Protein AF-A0A7S2MHZ3-F1 (afdb_monomer_lite)

Secondary structure (DSSP, 8-state):
-HHHHTT-S----TTT--HHHHS-SSSS--EEEEEESSS-HHHHTTTEEEEEEEEESSSSPPHHHHHHTT--HHHHHHHHHHHTTSHHHHHHHHTT-EE-

Radius of gyration: 15.24 Å; chains: 1; bounding box: 42×25×40 Å

InterPro domains:
  IPR036291 NAD(P)-binding domain superfamily [SSF51735] (1-63)
  IPR044626 NADPH-dependent oxidoreductase AOR-like [PTHR44573] (1-69)

Organism: NCBI:txid327968

Sequence (100 aa):
ELCKSLGADAVVDYRSAKFEEVYGAEDAEKFDVVFDTTDESEKAAKIVKPGGKIITIAGTPTLNAIRETGASGMILGLVLKKTHKTKQYKAAAAAKADWE

Structure (mmCIF, N/CA/C/O backbone):
data_AF-A0A7S2MHZ3-F1
#
_entry.id   AF-A0A7S2MHZ3-F1
#
loop_
_atom_site.group_PDB
_atom_site.id
_atom_site.type_symbol
_atom_site.label_atom_id
_atom_site.label_alt_id
_atom_site.label_comp_id
_atom_site.label_asym_id
_atom_site.label_entity_id
_atom_site.label_seq_id
_atom_site.pdbx_PDB_ins_code
_atom_site.Cartn_x
_atom_site.Cartn_y
_atom_site.Cartn_z
_atom_site.occupancy
_atom_site.B_iso_or_equiv
_atom_site.auth_seq_id
_atom_site.auth_comp_id
_atom_site.auth_asym_id
_atom_site.auth_atom_id
_atom_site.pdbx_PDB_model_num
ATOM 1 N N . GLU A 1 1 ? -21.863 -6.045 0.253 1.00 83.25 1 GLU A N 1
ATOM 2 C CA . GLU A 1 1 ? -22.325 -7.367 -0.232 1.00 83.25 1 GLU A CA 1
ATOM 3 C C . GLU A 1 1 ? -21.392 -8.056 -1.234 1.00 83.25 1 GLU A C 1
ATOM 5 O O . GLU A 1 1 ? -20.899 -9.120 -0.888 1.00 83.25 1 GLU A O 1
ATOM 10 N N . LEU A 1 2 ? -21.063 -7.487 -2.409 1.00 95.88 2 LEU A N 1
ATOM 11 C CA . LEU A 1 2 ? -20.252 -8.194 -3.431 1.00 95.88 2 LEU A CA 1
ATOM 12 C C . LEU A 1 2 ? -18.924 -8.773 -2.899 1.00 95.88 2 LEU A C 1
ATOM 14 O O . LEU A 1 2 ? -18.718 -9.980 -2.978 1.00 95.88 2 LEU A O 1
ATOM 18 N N . CYS A 1 3 ? -18.046 -7.955 -2.307 1.00 96.19 3 CYS A N 1
ATOM 19 C CA . CYS A 1 3 ? -16.742 -8.434 -1.824 1.00 96.19 3 CYS A CA 1
ATOM 20 C C . CYS A 1 3 ? -16.873 -9.537 -0.761 1.00 96.19 3 CYS A C 1
ATOM 22 O O . CYS A 1 3 ? -16.118 -10.503 -0.778 1.00 96.19 3 CYS A O 1
ATOM 24 N N . LYS A 1 4 ? -17.874 -9.432 0.126 1.00 96.62 4 LYS A N 1
ATOM 25 C CA . LYS A 1 4 ? -18.181 -10.471 1.119 1.00 96.62 4 LYS A CA 1
ATOM 26 C C . LYS A 1 4 ? -18.632 -11.772 0.461 1.00 96.62 4 LYS A C 1
ATOM 28 O O . LYS A 1 4 ? -18.140 -12.828 0.835 1.00 96.62 4 LYS A O 1
ATOM 33 N N . SER A 1 5 ? -19.493 -11.701 -0.556 1.00 97.69 5 SER A N 1
ATOM 34 C CA . SER A 1 5 ? -19.935 -12.890 -1.302 1.00 97.69 5 SER A CA 1
ATOM 35 C C . SER A 1 5 ? -18.804 -13.596 -2.060 1.00 97.69 5 SER A C 1
ATOM 37 O O . SER A 1 5 ? -18.887 -14.794 -2.300 1.00 97.69 5 SER A O 1
ATOM 39 N N . LEU A 1 6 ? -17.734 -12.866 -2.394 1.00 97.56 6 LEU A N 1
ATOM 40 C CA . LEU A 1 6 ? -16.522 -13.400 -3.018 1.00 97.56 6 LEU A CA 1
ATOM 41 C C . LEU A 1 6 ? -15.492 -13.921 -1.999 1.00 97.56 6 LEU A C 1
ATOM 43 O O . LEU A 1 6 ? -14.431 -14.385 -2.405 1.00 97.56 6 LEU A O 1
ATOM 47 N N . GLY A 1 7 ? -15.795 -13.860 -0.697 1.00 97.62 7 GLY A N 1
ATOM 48 C CA . GLY A 1 7 ? -14.957 -14.425 0.362 1.00 97.62 7 GLY A CA 1
ATOM 49 C C . GLY A 1 7 ? -14.063 -13.433 1.109 1.00 97.62 7 GLY A C 1
ATOM 50 O O . GLY A 1 7 ? -13.154 -13.869 1.798 1.00 97.62 7 GLY A O 1
ATOM 51 N N . ALA A 1 8 ? -14.286 -12.118 1.010 1.00 97.12 8 ALA A N 1
ATOM 52 C CA . ALA A 1 8 ? -13.484 -11.156 1.771 1.00 97.12 8 ALA A CA 1
ATOM 53 C C . ALA A 1 8 ? -13.736 -11.247 3.295 1.00 97.12 8 ALA A C 1
ATOM 55 O O . ALA A 1 8 ? -14.857 -11.021 3.767 1.00 97.12 8 ALA A O 1
ATOM 56 N N . ASP A 1 9 ? -12.687 -11.459 4.092 1.00 95.94 9 ASP A N 1
ATOM 57 C CA . ASP A 1 9 ? -12.760 -11.495 5.565 1.00 95.94 9 ASP A CA 1
ATOM 58 C C . ASP A 1 9 ? -13.150 -10.146 6.179 1.00 95.94 9 ASP A C 1
ATOM 60 O O . ASP A 1 9 ? -13.904 -10.081 7.152 1.00 95.94 9 ASP A O 1
ATOM 64 N N . ALA A 1 10 ? -12.762 -9.045 5.537 1.00 94.62 10 ALA A N 1
ATOM 65 C CA . ALA A 1 10 ? -13.131 -7.685 5.913 1.00 94.62 10 ALA A CA 1
ATOM 66 C C . ALA A 1 10 ? -13.412 -6.828 4.672 1.00 94.62 10 ALA A C 1
ATOM 68 O O . ALA A 1 10 ? -12.877 -7.073 3.593 1.00 94.62 10 ALA A O 1
ATOM 69 N N . VAL A 1 11 ? -14.290 -5.833 4.815 1.00 96.19 11 VAL A N 1
ATOM 70 C CA . VAL A 1 11 ? -14.590 -4.853 3.762 1.00 96.19 11 VAL A CA 1
ATOM 71 C C . VAL A 1 11 ? -14.669 -3.478 4.407 1.00 96.19 11 VAL A C 1
ATOM 73 O O . VAL A 1 11 ? -15.458 -3.282 5.328 1.00 96.19 11 VAL A O 1
ATOM 76 N N . VAL A 1 12 ? -13.873 -2.536 3.905 1.00 95.19 12 VAL A N 1
ATOM 77 C CA . VAL A 1 12 ? -13.915 -1.127 4.309 1.00 95.19 12 VAL A CA 1
ATOM 78 C C . VAL A 1 12 ? -14.658 -0.341 3.233 1.00 95.19 12 VAL A C 1
ATOM 80 O O . VAL A 1 12 ? -14.237 -0.321 2.078 1.00 95.19 12 VAL A O 1
ATOM 83 N N . ASP A 1 13 ? -15.770 0.304 3.597 1.00 96.19 13 ASP A N 1
ATOM 84 C CA . ASP A 1 13 ? -16.445 1.246 2.701 1.00 96.19 13 ASP A CA 1
ATOM 85 C C . ASP A 1 13 ? -15.699 2.586 2.709 1.00 96.19 13 ASP A C 1
ATOM 87 O O . ASP A 1 13 ? -15.821 3.376 3.651 1.00 96.19 13 ASP A O 1
ATOM 91 N N . TYR A 1 14 ? -14.962 2.845 1.626 1.00 94.75 14 TYR A N 1
ATOM 92 C CA . TYR A 1 14 ? -14.139 4.042 1.438 1.00 94.75 14 TYR A CA 1
ATOM 93 C C . TYR A 1 14 ? -14.914 5.365 1.552 1.00 94.75 14 TYR A C 1
ATOM 95 O O . TYR A 1 14 ? -14.309 6.416 1.759 1.00 94.75 14 TYR A O 1
ATOM 103 N N . ARG A 1 15 ? -16.246 5.350 1.395 1.00 96.12 15 ARG A N 1
ATOM 104 C CA . ARG A 1 15 ? -17.088 6.550 1.542 1.00 96.12 15 ARG A CA 1
ATOM 105 C C . ARG A 1 15 ? -17.299 6.935 3.001 1.00 96.12 15 ARG A C 1
ATOM 107 O O . ARG A 1 15 ? -17.600 8.089 3.284 1.00 96.12 15 ARG A O 1
ATOM 114 N N . SER A 1 16 ? -17.168 5.965 3.901 1.00 96.75 16 SER A N 1
ATOM 115 C CA . SER A 1 16 ? -17.398 6.131 5.337 1.00 96.75 16 SER A CA 1
ATOM 116 C C . SER A 1 16 ? -16.109 6.196 6.152 1.00 96.75 16 SER A C 1
ATOM 118 O O . SER A 1 16 ? -16.065 6.902 7.155 1.00 96.75 16 SER A O 1
ATOM 120 N N . ALA A 1 17 ? -15.064 5.481 5.730 1.00 95.62 17 ALA A N 1
ATOM 121 C CA . ALA A 1 17 ? -13.827 5.344 6.485 1.00 95.62 17 ALA A CA 1
ATOM 122 C C . ALA A 1 17 ? -12.622 5.196 5.556 1.00 95.62 17 ALA A C 1
ATOM 124 O O . ALA A 1 17 ? -12.724 4.648 4.458 1.00 95.62 17 ALA A O 1
ATOM 125 N N . LYS A 1 18 ? -11.456 5.645 6.025 1.00 96.44 18 LYS A N 1
ATOM 126 C CA . LYS A 1 18 ? -10.190 5.457 5.316 1.00 96.44 18 LYS A CA 1
ATOM 127 C C . LYS A 1 18 ? -9.493 4.200 5.819 1.00 96.44 18 LYS A C 1
ATOM 129 O O . LYS A 1 18 ? -9.320 4.029 7.025 1.00 96.44 18 LYS A O 1
ATOM 134 N N . PHE A 1 19 ? -9.069 3.324 4.913 1.00 96.38 19 PHE A N 1
ATOM 135 C CA . PHE A 1 19 ? -8.459 2.047 5.296 1.00 96.38 19 PHE A CA 1
ATOM 136 C C . PHE A 1 19 ? -7.177 2.244 6.118 1.00 96.38 19 PHE A C 1
ATOM 138 O O . PHE A 1 19 ? -6.889 1.451 7.011 1.00 96.38 19 PHE A O 1
ATOM 145 N N . GLU A 1 20 ? -6.424 3.315 5.858 1.00 96.00 20 GLU A N 1
ATOM 146 C CA . GLU A 1 20 ? -5.196 3.629 6.578 1.00 96.00 20 GLU A CA 1
ATOM 147 C C . GLU A 1 20 ? -5.441 4.191 7.978 1.00 96.00 20 GLU A C 1
ATOM 149 O O . GLU A 1 20 ? -4.500 4.302 8.751 1.00 96.00 20 GLU A O 1
ATOM 154 N N . GLU A 1 21 ? -6.672 4.567 8.314 1.00 95.25 21 GLU A N 1
ATOM 155 C CA . GLU A 1 21 ? -7.059 4.901 9.687 1.00 95.25 21 GLU A CA 1
ATOM 156 C C . GLU A 1 21 ? -7.513 3.631 10.421 1.00 95.25 21 GLU A C 1
ATOM 158 O O . GLU A 1 21 ? -7.153 3.436 11.577 1.00 95.25 21 GLU A O 1
ATOM 163 N N . VAL A 1 22 ? -8.210 2.723 9.724 1.00 94.75 22 VAL A N 1
ATOM 164 C CA . VAL A 1 22 ? -8.680 1.434 10.270 1.00 94.75 22 VAL A CA 1
ATOM 165 C C . VAL A 1 22 ? -7.518 0.488 10.588 1.00 94.75 22 VAL A C 1
ATOM 167 O O . VAL A 1 22 ? -7.454 -0.064 11.680 1.00 94.75 22 VAL A O 1
ATOM 170 N N . TYR A 1 23 ? -6.586 0.316 9.648 1.00 96.75 23 TYR A N 1
ATOM 171 C CA . TYR A 1 23 ? -5.465 -0.624 9.771 1.00 96.75 23 TYR A CA 1
ATOM 172 C C . TYR A 1 23 ? -4.124 0.068 10.040 1.00 96.75 23 TYR A C 1
ATOM 174 O O . TYR A 1 23 ? -3.084 -0.581 10.125 1.00 96.75 23 TYR A O 1
ATOM 182 N N . GLY A 1 24 ? -4.099 1.400 10.136 1.00 91.88 24 GLY A N 1
ATOM 183 C CA . GLY A 1 24 ? -2.868 2.172 10.333 1.00 91.88 24 GLY A CA 1
ATOM 184 C C . GLY A 1 24 ? -2.416 2.315 11.782 1.00 91.88 24 GLY A C 1
ATOM 185 O O . GLY A 1 24 ? -1.257 2.669 11.988 1.00 91.88 24 GLY A O 1
ATOM 186 N N . ALA A 1 25 ? -3.270 2.009 12.762 1.00 89.19 25 ALA A N 1
ATOM 187 C CA . ALA A 1 25 ? -2.915 2.077 14.181 1.00 89.19 25 ALA A CA 1
ATOM 188 C C . ALA A 1 25 ? -1.767 1.112 14.547 1.00 89.19 25 ALA A C 1
ATOM 190 O O . ALA A 1 25 ? -1.445 0.197 13.784 1.00 89.19 25 ALA A O 1
ATOM 191 N N . GLU A 1 26 ? -1.109 1.357 15.682 1.00 83.50 26 GLU A N 1
ATOM 192 C CA . GLU A 1 26 ? 0.074 0.603 16.129 1.00 83.50 26 GLU A CA 1
ATOM 193 C C . GLU A 1 26 ? -0.259 -0.855 16.483 1.00 83.50 26 GLU A C 1
ATOM 195 O O . GLU A 1 26 ? 0.519 -1.758 16.191 1.00 83.50 26 GLU A O 1
ATOM 200 N N . ASP A 1 27 ? -1.441 -1.078 17.051 1.00 87.88 27 ASP A N 1
ATOM 201 C CA . ASP A 1 27 ? -1.985 -2.371 17.468 1.00 87.88 27 ASP A CA 1
ATOM 202 C C . ASP A 1 27 ? -2.908 -3.016 16.421 1.00 87.88 27 ASP A C 1
ATOM 204 O O . ASP A 1 27 ? -3.368 -4.144 16.610 1.00 87.88 27 ASP A O 1
ATOM 208 N N . ALA A 1 28 ? -3.173 -2.325 15.310 1.00 90.50 28 ALA A N 1
ATOM 209 C CA . ALA A 1 28 ? -3.998 -2.856 14.237 1.00 90.50 28 ALA A CA 1
ATOM 210 C C . ALA A 1 28 ? -3.265 -3.938 13.437 1.00 90.50 28 ALA A C 1
ATOM 212 O O . ALA A 1 28 ? -2.049 -3.894 13.232 1.00 90.50 28 ALA A O 1
ATOM 213 N N . GLU A 1 29 ? -4.043 -4.885 12.916 1.00 92.25 29 GLU A N 1
ATOM 214 C CA . GLU A 1 29 ? -3.548 -5.879 11.974 1.00 92.25 29 GLU A CA 1
ATOM 215 C C . GLU A 1 29 ? -2.920 -5.197 10.748 1.00 92.25 29 GLU A C 1
ATOM 217 O O . GLU A 1 29 ? -3.495 -4.290 10.142 1.00 92.25 29 GLU A O 1
ATOM 222 N N . LYS A 1 30 ? -1.711 -5.644 10.400 1.00 95.88 30 LYS A N 1
ATOM 223 C CA . LYS A 1 30 ? -0.954 -5.211 9.222 1.00 95.88 30 LYS A CA 1
ATOM 224 C C . LYS A 1 30 ? -0.886 -6.345 8.213 1.00 95.88 30 LYS A C 1
ATOM 226 O O . LYS A 1 30 ? -1.024 -7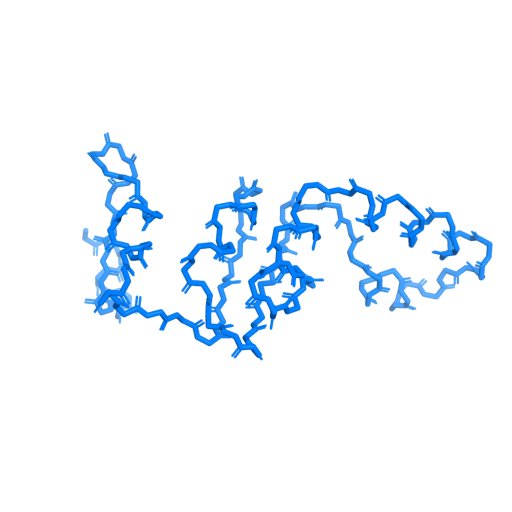.513 8.572 1.00 95.88 30 LYS A O 1
ATOM 231 N N . PHE A 1 31 ? -0.569 -6.015 6.970 1.00 97.62 31 PHE A N 1
ATOM 232 C CA . PHE A 1 31 ? -0.593 -6.963 5.862 1.00 97.62 31 PHE A CA 1
ATOM 233 C C . PHE A 1 31 ? 0.806 -7.234 5.315 1.00 97.62 31 PHE A C 1
ATOM 235 O O . PHE A 1 31 ? 1.626 -6.327 5.179 1.00 97.62 31 PHE A O 1
ATOM 242 N N . ASP A 1 32 ? 1.082 -8.491 4.981 1.00 97.94 32 ASP A N 1
ATOM 243 C CA . ASP A 1 32 ? 2.330 -8.890 4.320 1.00 97.94 32 ASP A CA 1
ATOM 244 C C . ASP A 1 32 ? 2.371 -8.408 2.860 1.00 97.94 32 ASP A C 1
ATOM 246 O O . ASP A 1 32 ? 3.438 -8.096 2.332 1.00 97.94 32 ASP A O 1
ATOM 250 N N . VAL A 1 33 ? 1.201 -8.303 2.220 1.00 97.81 33 VAL A N 1
ATOM 251 C CA . VAL A 1 33 ? 1.038 -7.814 0.847 1.00 97.81 33 VAL A CA 1
ATOM 252 C C . VAL A 1 33 ? -0.135 -6.839 0.777 1.00 97.81 33 VAL A C 1
ATOM 254 O O . VAL A 1 33 ? -1.216 -7.132 1.283 1.00 97.81 33 VAL A O 1
ATOM 257 N N . VAL A 1 34 ? 0.060 -5.701 0.110 1.00 97.44 34 VAL A N 1
ATOM 258 C CA . VAL A 1 34 ? -1.002 -4.741 -0.222 1.00 97.44 34 VAL A CA 1
ATOM 259 C C . VAL A 1 34 ? -1.058 -4.570 -1.737 1.00 97.44 34 VAL A C 1
ATOM 261 O O . VAL A 1 34 ? -0.068 -4.177 -2.348 1.00 97.44 34 VAL A O 1
ATOM 264 N N . PHE A 1 35 ? -2.209 -4.861 -2.344 1.00 96.81 35 PHE A N 1
ATOM 265 C CA . PHE A 1 35 ? -2.415 -4.716 -3.785 1.00 96.81 35 PHE A CA 1
ATOM 266 C C . PHE A 1 35 ? -3.151 -3.405 -4.092 1.00 96.81 35 PHE A C 1
ATOM 268 O O . PHE A 1 35 ? -4.319 -3.242 -3.741 1.00 96.81 35 PHE A O 1
ATOM 275 N N . ASP A 1 36 ? -2.459 -2.462 -4.725 1.00 95.44 36 ASP A N 1
ATOM 276 C CA . ASP A 1 36 ? -2.942 -1.118 -5.025 1.00 95.44 36 ASP A CA 1
ATOM 277 C C . ASP A 1 36 ? -3.445 -1.010 -6.471 1.00 95.44 36 ASP A C 1
ATOM 279 O O . ASP A 1 36 ? -2.704 -1.153 -7.447 1.00 95.44 36 ASP A O 1
ATOM 283 N N . THR A 1 37 ? -4.732 -0.706 -6.596 1.00 94.69 37 THR A N 1
ATOM 284 C CA . THR A 1 37 ? -5.414 -0.502 -7.880 1.00 94.69 37 THR A CA 1
ATOM 285 C C . THR A 1 37 ? -5.955 0.923 -8.033 1.00 94.69 37 THR A C 1
ATOM 287 O O . THR A 1 37 ? -6.619 1.218 -9.026 1.00 94.69 37 THR A O 1
ATOM 290 N N . THR A 1 38 ? -5.665 1.813 -7.074 1.00 94.88 38 THR A N 1
ATOM 291 C CA . THR A 1 38 ? -6.242 3.166 -6.965 1.00 94.88 38 THR A CA 1
ATOM 292 C C . THR A 1 38 ? -5.199 4.288 -6.836 1.00 94.88 38 THR A C 1
ATOM 294 O O . THR A 1 38 ? -5.586 5.444 -6.685 1.00 94.88 38 THR A O 1
ATOM 297 N N . ASP A 1 39 ? -3.901 3.975 -6.950 1.00 93.38 39 ASP A N 1
ATOM 298 C CA . ASP A 1 39 ? -2.752 4.888 -6.761 1.00 93.38 39 ASP A CA 1
ATOM 299 C C . ASP A 1 39 ? -2.664 5.432 -5.322 1.00 93.38 39 ASP A C 1
ATOM 301 O O . ASP A 1 39 ? -2.304 6.580 -5.059 1.00 93.38 39 ASP A O 1
ATOM 305 N N . GLU A 1 40 ? -2.989 4.577 -4.350 1.00 95.62 40 GLU A N 1
ATOM 306 C CA . GLU A 1 40 ? -2.956 4.900 -2.920 1.00 95.62 40 GLU A CA 1
ATOM 307 C C . GLU A 1 40 ? -1.782 4.244 -2.183 1.00 95.62 40 GLU A C 1
ATOM 309 O O . GLU A 1 40 ? -1.747 4.205 -0.951 1.00 95.62 40 GLU A O 1
ATOM 314 N N . SER A 1 41 ? -0.765 3.790 -2.919 1.00 95.81 41 SER A N 1
ATOM 315 C CA . SER A 1 41 ? 0.457 3.181 -2.376 1.00 95.81 41 SER A CA 1
ATOM 316 C C . SER A 1 41 ? 1.149 4.004 -1.271 1.00 95.81 41 SER A C 1
ATOM 318 O O . SER A 1 41 ? 1.735 3.434 -0.354 1.00 95.81 41 SER A O 1
ATOM 320 N N . GLU A 1 42 ? 1.070 5.342 -1.303 1.00 96.50 42 GLU A N 1
ATOM 321 C CA . GLU A 1 42 ? 1.601 6.190 -0.217 1.00 96.50 42 GLU A CA 1
ATOM 322 C C . GLU A 1 42 ? 0.881 5.929 1.120 1.00 96.50 42 GLU A C 1
ATOM 324 O O . GLU A 1 42 ? 1.514 5.899 2.175 1.00 96.50 42 GLU A O 1
ATOM 329 N N . LYS A 1 43 ? -0.435 5.688 1.087 1.00 97.38 43 LYS A N 1
ATOM 330 C CA . LYS A 1 43 ? -1.237 5.320 2.262 1.00 97.38 43 LYS A CA 1
ATOM 331 C C . LYS A 1 43 ? -1.064 3.846 2.621 1.00 97.38 43 LYS A C 1
ATOM 333 O O . LYS A 1 43 ? -1.010 3.525 3.807 1.00 97.38 43 LYS A O 1
ATOM 338 N N . ALA A 1 44 ? -0.915 2.970 1.623 1.00 97.19 44 ALA A N 1
ATOM 339 C CA . ALA A 1 44 ? -0.648 1.542 1.815 1.00 97.19 44 ALA A CA 1
ATOM 340 C C . ALA A 1 44 ? 0.592 1.284 2.691 1.00 97.19 44 ALA A C 1
ATOM 342 O O . ALA A 1 44 ? 0.604 0.349 3.490 1.00 97.19 44 ALA A O 1
ATOM 343 N N . ALA A 1 45 ? 1.594 2.169 2.629 1.00 97.56 45 ALA A N 1
ATOM 344 C CA . ALA A 1 45 ? 2.777 2.116 3.488 1.00 97.56 45 ALA A CA 1
ATOM 345 C C . ALA A 1 45 ? 2.468 2.148 4.998 1.00 97.56 45 ALA A C 1
ATOM 347 O O . ALA A 1 45 ? 3.290 1.712 5.796 1.00 97.56 45 ALA A O 1
ATOM 348 N N . LYS A 1 46 ? 1.288 2.628 5.415 1.00 97.44 46 LYS A N 1
ATOM 349 C CA . LYS A 1 46 ? 0.871 2.633 6.829 1.00 97.44 46 LYS A CA 1
ATOM 350 C C . LYS A 1 46 ? 0.333 1.287 7.313 1.00 97.44 46 LYS A C 1
ATOM 352 O O . LYS A 1 46 ? 0.241 1.074 8.522 1.00 97.44 46 LYS A O 1
ATOM 357 N N . ILE A 1 47 ? -0.072 0.416 6.392 1.00 97.69 47 ILE A N 1
ATOM 358 C CA . ILE A 1 47 ? -0.773 -0.838 6.699 1.00 97.69 47 ILE A CA 1
ATOM 359 C C . ILE A 1 47 ? 0.038 -2.078 6.305 1.00 97.69 47 ILE A C 1
ATOM 361 O O . ILE A 1 47 ? -0.314 -3.183 6.701 1.00 97.69 47 ILE A O 1
ATOM 365 N N . VAL A 1 48 ? 1.124 -1.907 5.547 1.00 98.06 48 VAL A N 1
ATOM 366 C CA . VAL A 1 48 ? 2.056 -2.987 5.211 1.00 98.06 48 VAL A CA 1
ATOM 367 C C . VAL A 1 48 ? 2.995 -3.280 6.385 1.00 98.06 48 VAL A C 1
ATOM 369 O O . VAL A 1 48 ? 3.407 -2.378 7.119 1.00 98.06 48 VAL A O 1
ATOM 372 N N . LYS A 1 49 ? 3.350 -4.550 6.571 1.00 97.38 49 LYS A N 1
ATOM 373 C CA . LYS A 1 49 ? 4.366 -4.969 7.541 1.00 97.38 49 LYS A CA 1
ATOM 374 C C . LYS A 1 49 ? 5.779 -4.603 7.063 1.00 97.38 49 LYS A C 1
ATOM 376 O O . LYS A 1 49 ? 6.036 -4.604 5.857 1.00 97.38 49 LYS A O 1
ATOM 381 N N . PRO A 1 50 ? 6.738 -4.402 7.985 1.00 96.44 50 PRO A N 1
ATOM 382 C CA . PRO A 1 50 ? 8.157 -4.435 7.642 1.00 96.44 50 PRO A CA 1
ATOM 383 C C . PRO A 1 50 ? 8.518 -5.752 6.937 1.00 96.44 50 PRO A C 1
ATOM 385 O O . PRO A 1 50 ? 8.167 -6.827 7.419 1.00 96.44 50 PRO A O 1
ATOM 388 N N . GLY A 1 51 ? 9.217 -5.672 5.806 1.00 96.69 51 GLY A N 1
ATOM 389 C CA . GLY A 1 51 ? 9.526 -6.807 4.930 1.00 96.69 51 GLY A CA 1
ATOM 390 C C . GLY A 1 51 ? 8.386 -7.226 3.992 1.00 96.69 51 GLY A C 1
ATOM 391 O O . GLY A 1 51 ? 8.577 -8.137 3.190 1.00 96.69 51 GLY A O 1
ATOM 392 N N . GLY A 1 52 ? 7.221 -6.578 4.080 1.00 97.69 52 GLY A N 1
ATOM 393 C CA . GLY A 1 52 ? 6.092 -6.802 3.183 1.00 97.69 52 GLY A CA 1
ATOM 394 C C . GLY A 1 52 ? 6.243 -6.098 1.832 1.00 97.69 52 GLY A C 1
ATOM 395 O O . GLY A 1 52 ? 7.230 -5.403 1.568 1.00 97.69 52 GL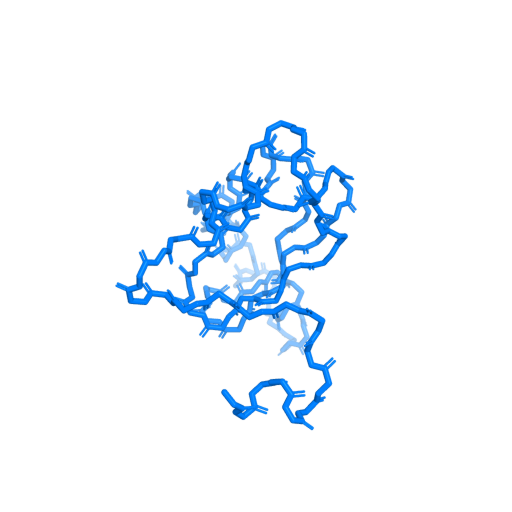Y A O 1
ATOM 396 N N . LYS A 1 53 ? 5.239 -6.274 0.970 1.00 96.94 53 LYS A N 1
ATOM 397 C CA . LYS A 1 53 ? 5.228 -5.741 -0.399 1.00 96.94 53 LYS A CA 1
ATOM 398 C C . LYS A 1 53 ? 3.968 -4.936 -0.688 1.00 96.94 53 LYS A C 1
ATOM 400 O O . LYS A 1 53 ? 2.859 -5.375 -0.396 1.00 96.94 53 LYS A O 1
ATOM 405 N N . ILE A 1 54 ? 4.134 -3.784 -1.322 1.00 96.38 54 ILE A N 1
ATOM 406 C CA . ILE A 1 54 ? 3.050 -3.026 -1.944 1.00 96.38 54 ILE A CA 1
ATOM 407 C C . ILE A 1 54 ? 3.186 -3.224 -3.450 1.00 96.38 54 ILE A C 1
ATOM 409 O O . ILE A 1 54 ? 4.195 -2.818 -4.016 1.00 96.38 54 ILE A O 1
ATOM 413 N N . ILE A 1 55 ? 2.194 -3.850 -4.075 1.00 94.69 55 ILE A N 1
ATOM 414 C CA . ILE A 1 55 ? 2.178 -4.145 -5.511 1.00 94.69 55 ILE A CA 1
ATOM 415 C C . ILE A 1 55 ? 1.129 -3.247 -6.160 1.00 94.69 55 ILE A C 1
ATOM 417 O O . ILE A 1 55 ? -0.042 -3.330 -5.789 1.00 94.69 55 ILE A O 1
ATOM 421 N N . THR A 1 56 ? 1.513 -2.400 -7.111 1.00 92.94 56 THR A N 1
ATOM 422 C CA . THR A 1 56 ? 0.617 -1.434 -7.751 1.00 92.94 56 THR A CA 1
ATOM 423 C C . THR A 1 56 ? 0.470 -1.670 -9.250 1.00 92.94 56 THR A C 1
ATOM 425 O O . THR A 1 56 ? 1.432 -1.920 -9.971 1.00 92.94 56 THR A O 1
ATOM 428 N N . ILE A 1 57 ? -0.762 -1.529 -9.738 1.00 90.50 57 ILE A N 1
ATOM 429 C CA . ILE A 1 57 ? -1.065 -1.456 -11.178 1.00 90.50 57 ILE A CA 1
ATOM 430 C C . ILE A 1 57 ? -1.534 -0.061 -11.610 1.00 90.50 57 ILE A C 1
ATOM 432 O O . ILE A 1 57 ? -1.684 0.199 -12.801 1.00 90.50 57 ILE A O 1
ATOM 436 N N . ALA A 1 58 ? -1.787 0.827 -10.647 1.00 86.44 58 ALA A N 1
ATOM 437 C CA . ALA A 1 58 ? -2.259 2.188 -10.886 1.00 86.44 58 ALA A CA 1
ATOM 438 C C . ALA A 1 58 ? -1.115 3.217 -10.914 1.00 86.44 58 ALA A C 1
ATOM 440 O O . ALA A 1 58 ? -1.264 4.298 -11.486 1.00 86.44 58 ALA A O 1
ATOM 441 N N . GLY A 1 59 ? 0.027 2.880 -10.307 1.00 76.06 59 GLY A N 1
ATOM 442 C CA . GLY A 1 59 ? 1.193 3.749 -10.210 1.00 76.06 59 GLY A CA 1
ATOM 443 C C . GLY A 1 59 ? 2.061 3.811 -11.473 1.00 76.06 59 GLY A C 1
ATOM 444 O O . GLY A 1 59 ? 1.791 3.219 -12.517 1.00 76.06 59 GLY A O 1
ATOM 445 N N . THR A 1 60 ? 3.173 4.546 -11.366 1.00 78.31 60 THR A N 1
ATOM 446 C CA . THR A 1 60 ? 4.221 4.523 -12.402 1.00 78.31 60 THR A CA 1
ATOM 447 C C . THR A 1 60 ? 4.792 3.106 -12.514 1.00 78.31 60 THR A C 1
ATOM 449 O O . THR A 1 60 ? 5.050 2.514 -11.466 1.00 78.31 60 THR A O 1
ATOM 452 N N . PRO A 1 61 ? 5.062 2.591 -13.733 1.00 77.88 61 PRO A N 1
ATOM 453 C CA . PRO A 1 61 ? 5.630 1.261 -13.900 1.00 77.88 61 PRO A CA 1
ATOM 454 C C . PRO A 1 61 ? 6.873 1.075 -13.039 1.00 77.88 61 PRO A C 1
ATOM 456 O O . PRO A 1 61 ? 7.767 1.934 -13.002 1.00 77.88 61 PRO A O 1
ATOM 459 N N . THR A 1 62 ? 6.918 -0.046 -12.336 1.00 77.19 62 THR A N 1
ATOM 460 C CA . THR A 1 62 ? 8.023 -0.348 -11.441 1.00 77.19 62 THR A CA 1
ATOM 461 C C . THR A 1 62 ? 9.228 -0.853 -12.211 1.00 77.19 62 THR A C 1
ATOM 463 O O . THR A 1 62 ? 9.183 -1.140 -13.410 1.00 77.19 62 THR A O 1
ATOM 466 N N . LEU A 1 63 ? 10.367 -0.904 -11.522 1.00 76.00 63 LEU A N 1
ATOM 467 C CA . LEU A 1 63 ? 11.621 -1.367 -12.108 1.00 76.00 63 LEU A CA 1
ATOM 468 C C . LEU A 1 63 ? 11.469 -2.767 -12.719 1.00 76.00 63 LEU A C 1
ATOM 470 O O . LEU A 1 63 ? 12.005 -3.013 -13.799 1.00 76.00 63 LEU A O 1
ATOM 474 N N . ASN A 1 64 ? 10.762 -3.661 -12.025 1.00 79.50 64 ASN A N 1
ATOM 475 C CA . ASN A 1 64 ? 10.538 -5.029 -12.479 1.00 79.50 64 ASN A CA 1
ATOM 476 C C . ASN A 1 64 ? 9.676 -5.035 -13.744 1.00 79.50 64 ASN A C 1
ATOM 478 O O . ASN A 1 64 ? 10.125 -5.560 -14.762 1.00 79.50 64 ASN A O 1
ATOM 482 N N . ALA A 1 65 ? 8.553 -4.309 -13.736 1.00 80.44 65 ALA A N 1
ATOM 483 C CA . ALA A 1 65 ? 7.685 -4.178 -14.905 1.00 80.44 65 ALA A CA 1
ATOM 484 C C . ALA A 1 65 ? 8.435 -3.667 -16.151 1.00 80.44 65 ALA A C 1
ATOM 486 O O . ALA A 1 65 ? 8.228 -4.161 -17.253 1.00 80.44 65 ALA A O 1
ATOM 487 N N . ILE A 1 66 ? 9.358 -2.711 -16.000 1.00 82.62 66 ILE A N 1
ATOM 488 C CA . ILE A 1 66 ? 10.130 -2.160 -17.132 1.00 82.62 66 ILE A CA 1
ATOM 489 C C . ILE A 1 66 ? 11.241 -3.100 -17.603 1.00 82.62 66 ILE A C 1
ATOM 491 O O . ILE A 1 66 ? 11.572 -3.127 -18.790 1.00 82.62 66 ILE A O 1
ATOM 495 N N . ARG A 1 67 ? 11.849 -3.873 -16.699 1.00 81.69 67 ARG A N 1
ATOM 496 C CA . ARG A 1 67 ? 12.840 -4.888 -17.089 1.00 81.69 67 ARG A CA 1
ATOM 497 C C . ARG A 1 67 ? 12.206 -5.963 -17.962 1.00 81.69 67 ARG A C 1
ATOM 499 O O . ARG A 1 67 ? 12.820 -6.375 -18.943 1.00 81.69 67 ARG A O 1
ATOM 506 N N . GLU A 1 68 ? 10.981 -6.362 -17.640 1.00 85.81 68 GLU A N 1
ATOM 507 C CA . GLU A 1 68 ? 10.227 -7.367 -18.394 1.00 85.81 68 GLU A CA 1
ATOM 508 C C . GLU A 1 68 ? 9.905 -6.923 -19.826 1.00 85.81 68 GLU A C 1
ATOM 510 O O . GLU A 1 68 ? 9.816 -7.763 -20.718 1.00 85.81 68 GLU A O 1
ATOM 515 N N . THR A 1 69 ? 9.830 -5.616 -20.101 1.00 82.88 69 THR A N 1
ATOM 516 C CA . THR A 1 69 ? 9.610 -5.119 -21.470 1.00 82.88 69 THR A CA 1
ATOM 517 C C . THR A 1 69 ? 10.864 -5.155 -22.353 1.00 82.88 69 THR A C 1
ATOM 519 O O . THR A 1 69 ? 10.806 -4.708 -23.498 1.00 82.88 69 THR A O 1
ATOM 522 N N . GLY A 1 70 ? 12.022 -5.589 -21.839 1.00 84.56 70 GLY A N 1
ATOM 523 C CA . GLY A 1 70 ? 13.290 -5.568 -22.581 1.00 84.56 70 GLY A CA 1
ATOM 524 C C . GLY A 1 70 ? 13.828 -4.155 -22.845 1.00 84.56 70 GLY A C 1
ATOM 525 O O . GLY A 1 70 ? 14.559 -3.937 -23.813 1.00 84.56 70 GLY A O 1
ATOM 526 N N . ALA A 1 71 ? 13.450 -3.174 -22.017 1.00 84.00 71 ALA A N 1
ATOM 527 C CA . ALA A 1 71 ? 13.881 -1.791 -22.186 1.00 84.00 71 ALA A CA 1
ATOM 528 C C . ALA A 1 71 ? 15.414 -1.652 -22.113 1.00 84.00 71 ALA A C 1
ATO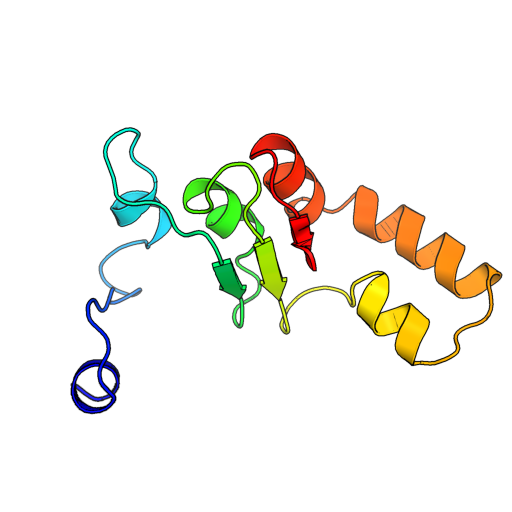M 530 O O . ALA A 1 71 ? 16.087 -2.299 -21.308 1.00 84.00 71 ALA A O 1
ATOM 531 N N . SER A 1 72 ? 15.976 -0.756 -22.929 1.00 84.56 72 SER A N 1
ATOM 532 C CA . SER A 1 72 ? 17.417 -0.487 -22.919 1.00 84.56 72 SER A CA 1
ATOM 533 C C . SER A 1 72 ? 17.874 0.095 -21.573 1.00 84.56 72 SER A C 1
ATOM 535 O O . SER A 1 72 ? 17.128 0.801 -20.887 1.00 84.56 72 SER A O 1
ATOM 537 N N . GLY A 1 73 ? 19.138 -0.146 -21.201 1.00 85.19 73 GLY A N 1
ATOM 538 C CA . GLY A 1 73 ? 19.688 0.294 -19.909 1.00 85.19 73 GLY A CA 1
ATOM 539 C C . GLY A 1 73 ? 19.593 1.807 -19.658 1.00 85.19 73 GLY A C 1
ATOM 540 O O . GLY A 1 73 ? 19.467 2.236 -18.512 1.00 85.19 73 GLY A O 1
ATOM 541 N N . MET A 1 74 ? 19.579 2.623 -20.720 1.00 86.19 74 MET A N 1
ATOM 542 C CA . MET A 1 74 ? 19.377 4.073 -20.620 1.00 86.19 74 MET A CA 1
ATOM 543 C C . MET A 1 74 ? 17.958 4.423 -20.146 1.00 86.19 74 MET A C 1
ATOM 545 O O . MET A 1 74 ? 17.800 5.230 -19.229 1.00 86.19 74 MET A O 1
ATOM 549 N N . ILE A 1 75 ? 16.935 3.796 -20.737 1.00 83.12 75 ILE A N 1
ATOM 550 C CA . ILE A 1 75 ? 15.527 3.989 -20.355 1.00 83.12 75 ILE A CA 1
ATOM 551 C C . ILE A 1 75 ? 15.316 3.498 -18.921 1.00 83.12 75 ILE A C 1
ATOM 553 O O . ILE A 1 75 ? 14.731 4.209 -18.102 1.00 83.12 75 ILE A O 1
ATOM 557 N N . LEU A 1 76 ? 15.882 2.335 -18.586 1.00 84.44 76 LEU A N 1
ATOM 558 C CA . LEU A 1 76 ? 15.810 1.773 -17.240 1.00 84.44 76 LEU A CA 1
ATOM 559 C C . LEU A 1 76 ? 16.403 2.720 -16.185 1.00 84.44 76 LEU A C 1
ATOM 561 O O . LEU A 1 76 ? 15.785 2.969 -15.150 1.00 84.44 76 LEU A O 1
ATOM 565 N N . GLY A 1 77 ? 17.576 3.299 -16.462 1.00 85.25 77 GLY A N 1
ATOM 566 C CA . GLY A 1 77 ? 18.241 4.245 -15.564 1.00 85.25 77 GLY A CA 1
ATOM 567 C C . GLY A 1 77 ? 17.442 5.532 -15.321 1.00 85.25 77 GLY A C 1
ATOM 568 O O . GLY A 1 77 ? 17.446 6.061 -14.205 1.00 85.25 77 GLY A O 1
ATOM 569 N N . LEU A 1 78 ? 16.731 6.035 -16.336 1.00 85.38 78 LEU A N 1
ATOM 570 C CA . LEU A 1 78 ? 15.859 7.205 -16.199 1.00 85.38 78 LEU A CA 1
ATOM 571 C C . LEU A 1 78 ? 14.640 6.903 -15.328 1.00 85.38 78 LEU A C 1
ATOM 573 O O . LEU A 1 78 ? 14.318 7.699 -14.439 1.00 85.38 78 LEU A O 1
ATOM 577 N N . VAL A 1 79 ? 13.991 5.756 -15.541 1.00 82.56 79 VAL A N 1
ATOM 578 C CA . VAL A 1 79 ? 12.820 5.397 -14.738 1.00 82.56 79 VAL A CA 1
ATOM 579 C C . VAL A 1 79 ? 13.213 5.124 -13.293 1.00 82.56 79 VAL A C 1
ATOM 581 O O . VAL A 1 79 ? 12.592 5.693 -12.405 1.00 82.56 79 VAL A O 1
ATOM 584 N N . LEU A 1 80 ? 14.312 4.410 -13.040 1.00 84.56 80 LEU A N 1
ATOM 585 C CA . LEU A 1 80 ? 14.863 4.233 -11.692 1.00 84.56 80 LEU A CA 1
ATOM 586 C C . LEU A 1 80 ? 15.009 5.554 -10.932 1.00 84.56 80 LEU A C 1
ATOM 588 O O . LEU A 1 80 ? 14.492 5.714 -9.824 1.00 84.56 80 LEU A O 1
ATOM 592 N N . LYS A 1 81 ? 15.672 6.538 -11.550 1.00 85.88 81 LYS A N 1
ATOM 593 C CA . LYS A 1 81 ? 15.861 7.865 -10.947 1.00 85.88 81 LYS A CA 1
ATOM 594 C C . LYS A 1 81 ? 14.540 8.574 -10.654 1.00 85.88 81 LYS A C 1
ATOM 596 O O . LYS A 1 81 ? 14.481 9.341 -9.693 1.00 85.88 81 LYS A O 1
ATOM 601 N N . LYS A 1 82 ? 13.511 8.372 -11.481 1.00 85.56 82 LYS A N 1
ATOM 602 C CA . LYS A 1 82 ? 12.177 8.947 -11.270 1.00 85.56 82 LYS A CA 1
ATOM 603 C C . LYS A 1 82 ? 11.443 8.215 -10.145 1.00 85.56 82 LYS A C 1
ATOM 605 O O . LYS A 1 82 ? 10.969 8.871 -9.223 1.00 85.56 82 LYS A O 1
ATOM 610 N N . THR A 1 83 ? 11.424 6.886 -10.181 1.00 85.25 83 THR A N 1
ATOM 611 C CA . THR A 1 83 ? 10.760 6.009 -9.212 1.00 85.25 83 THR A CA 1
ATOM 612 C C . THR A 1 83 ? 11.254 6.251 -7.790 1.00 85.25 83 THR A C 1
ATOM 614 O O . THR A 1 83 ? 10.442 6.530 -6.912 1.00 85.25 83 THR A O 1
ATOM 617 N N . HIS A 1 84 ? 12.571 6.307 -7.566 1.00 86.75 84 HIS A N 1
ATOM 618 C CA . HIS A 1 84 ? 13.145 6.586 -6.240 1.00 86.75 84 HIS A CA 1
ATOM 619 C C . HIS A 1 84 ? 12.771 7.962 -5.662 1.00 86.75 84 HIS A C 1
ATOM 621 O O . HIS A 1 84 ? 12.918 8.207 -4.463 1.00 86.75 84 HIS A O 1
ATOM 627 N N . LYS A 1 85 ? 12.303 8.895 -6.500 1.00 89.31 85 LYS A N 1
ATOM 628 C CA . LYS A 1 85 ? 11.873 10.227 -6.060 1.00 89.31 85 LYS A CA 1
ATOM 629 C C . LYS A 1 85 ? 10.393 10.291 -5.692 1.00 89.31 85 LYS A C 1
ATOM 631 O O . LYS A 1 85 ? 10.019 11.264 -5.029 1.00 89.31 85 LYS A O 1
ATOM 636 N N . THR A 1 86 ? 9.594 9.303 -6.100 1.00 90.19 86 THR A N 1
ATOM 637 C CA . THR A 1 86 ? 8.148 9.248 -5.841 1.00 90.19 86 THR A CA 1
ATOM 638 C C . THR A 1 86 ? 7.849 9.183 -4.344 1.00 90.19 86 THR A C 1
ATOM 640 O O . THR A 1 86 ? 8.683 8.748 -3.544 1.00 90.19 86 THR A O 1
ATOM 643 N N . LYS A 1 87 ? 6.664 9.659 -3.952 1.00 94.25 87 LYS A N 1
ATOM 644 C CA . LYS A 1 87 ? 6.230 9.619 -2.551 1.00 94.25 87 LYS A CA 1
ATOM 645 C C . LYS A 1 87 ? 5.933 8.186 -2.119 1.00 94.25 87 LYS A C 1
ATOM 647 O O . LYS A 1 87 ? 6.330 7.802 -1.029 1.00 94.25 87 LYS A O 1
ATOM 652 N N . GLN A 1 88 ? 5.350 7.396 -3.019 1.00 93.38 88 GLN A N 1
ATOM 653 C CA . GLN A 1 88 ? 5.043 5.979 -2.853 1.00 93.38 88 GLN A CA 1
ATOM 654 C C . GLN A 1 88 ? 6.301 5.174 -2.500 1.00 93.38 88 GLN A C 1
ATOM 656 O O . GLN A 1 88 ? 6.354 4.556 -1.440 1.00 93.38 88 GLN A O 1
ATOM 661 N N . TYR A 1 89 ? 7.355 5.274 -3.323 1.00 92.81 89 TYR A N 1
ATOM 662 C CA . TYR A 1 89 ? 8.620 4.580 -3.068 1.00 92.81 89 TYR A CA 1
ATOM 663 C C . TYR A 1 89 ? 9.234 4.983 -1.721 1.00 92.81 89 TYR A C 1
ATOM 665 O O . TYR A 1 89 ? 9.688 4.138 -0.953 1.00 92.81 89 TYR A O 1
ATOM 673 N N . LYS A 1 90 ? 9.247 6.286 -1.414 1.00 95.75 90 LYS A N 1
ATOM 674 C CA . LYS A 1 90 ? 9.808 6.792 -0.153 1.00 95.75 90 LYS A CA 1
ATOM 675 C C . LYS A 1 90 ? 9.005 6.334 1.063 1.00 95.75 90 LYS A C 1
ATOM 677 O O . LYS A 1 90 ? 9.610 5.999 2.076 1.00 95.75 90 LYS A O 1
ATOM 682 N N . ALA A 1 91 ? 7.678 6.320 0.966 1.00 96.81 91 ALA A N 1
ATOM 683 C CA . ALA A 1 91 ? 6.794 5.868 2.031 1.00 96.81 91 ALA A CA 1
ATOM 684 C C . ALA A 1 91 ? 6.969 4.365 2.296 1.00 96.81 91 ALA A C 1
ATOM 686 O O . ALA A 1 91 ? 7.170 3.976 3.444 1.00 96.81 91 ALA A O 1
ATOM 687 N N . ALA A 1 92 ? 6.998 3.539 1.245 1.00 95.75 92 ALA A N 1
ATOM 688 C CA . ALA A 1 92 ? 7.261 2.105 1.360 1.00 95.75 92 ALA A CA 1
ATOM 689 C C . ALA A 1 92 ? 8.640 1.825 1.981 1.00 95.75 92 ALA A C 1
ATOM 691 O O . ALA A 1 92 ? 8.746 1.079 2.953 1.00 95.75 92 ALA A O 1
ATOM 692 N N . ALA A 1 93 ? 9.685 2.519 1.51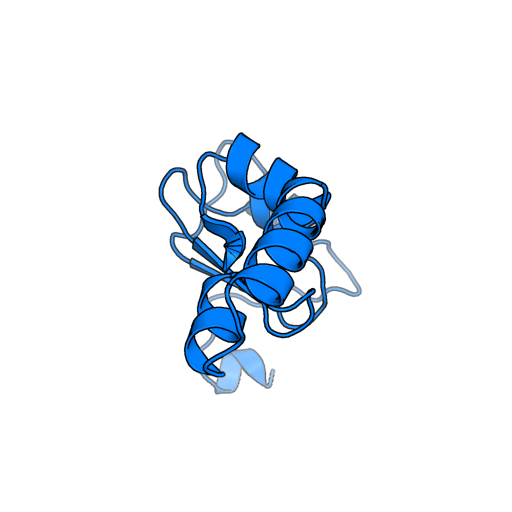2 1.0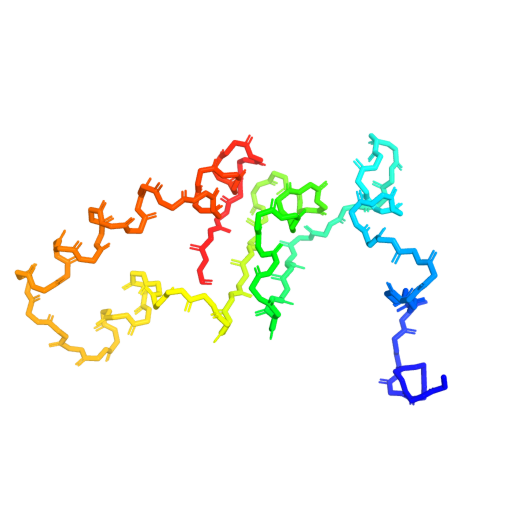0 96.12 93 ALA A N 1
ATOM 693 C CA . ALA A 1 93 ? 11.028 2.398 2.073 1.00 96.12 93 ALA A CA 1
ATOM 694 C C . ALA A 1 93 ? 11.083 2.801 3.560 1.00 96.12 93 ALA A C 1
ATOM 696 O O . ALA A 1 93 ? 11.751 2.136 4.352 1.00 96.12 93 ALA A O 1
ATOM 697 N N . ALA A 1 94 ? 10.358 3.852 3.964 1.00 97.38 94 ALA A N 1
ATOM 698 C CA . ALA A 1 94 ? 10.248 4.256 5.368 1.00 97.38 94 ALA A CA 1
ATOM 699 C C . ALA A 1 94 ? 9.528 3.200 6.226 1.00 97.38 94 ALA A C 1
ATOM 701 O O . ALA A 1 94 ? 9.914 2.979 7.374 1.00 97.38 94 ALA A O 1
ATOM 702 N N . ALA A 1 95 ? 8.546 2.501 5.652 1.00 96.38 95 ALA A N 1
ATOM 703 C CA . ALA A 1 95 ? 7.875 1.354 6.263 1.00 96.38 95 ALA A CA 1
ATOM 704 C C . ALA A 1 95 ? 8.708 0.056 6.224 1.00 96.38 95 ALA A C 1
ATOM 706 O O . ALA A 1 95 ? 8.266 -0.973 6.731 1.00 96.38 95 ALA A O 1
ATOM 707 N N . LYS A 1 96 ? 9.927 0.093 5.659 1.00 97.25 96 LYS A N 1
ATOM 708 C CA . LYS A 1 96 ? 10.787 -1.077 5.410 1.00 97.25 96 LYS A CA 1
ATOM 709 C C . LYS A 1 96 ? 10.099 -2.136 4.538 1.00 97.25 96 LYS A C 1
ATOM 711 O O . LYS A 1 96 ? 10.297 -3.326 4.764 1.00 97.25 96 LYS A O 1
ATOM 716 N N . ALA A 1 97 ? 9.291 -1.702 3.577 1.00 97.00 97 ALA A N 1
ATOM 717 C CA . ALA A 1 97 ? 8.570 -2.546 2.631 1.00 97.00 97 ALA A CA 1
ATOM 718 C C . ALA A 1 97 ? 9.017 -2.266 1.189 1.00 97.00 97 ALA A C 1
ATOM 720 O O . ALA A 1 97 ? 9.501 -1.172 0.875 1.00 97.00 97 ALA A O 1
ATOM 721 N N . ASP A 1 98 ? 8.822 -3.248 0.312 1.00 93.75 98 ASP A N 1
ATOM 722 C CA . ASP A 1 98 ? 9.068 -3.090 -1.122 1.00 93.75 98 ASP A CA 1
ATOM 723 C C . ASP A 1 98 ? 7.868 -2.420 -1.808 1.00 93.75 98 ASP A C 1
ATOM 725 O O . ASP A 1 98 ? 6.716 -2.625 -1.417 1.00 93.75 98 ASP A O 1
ATOM 729 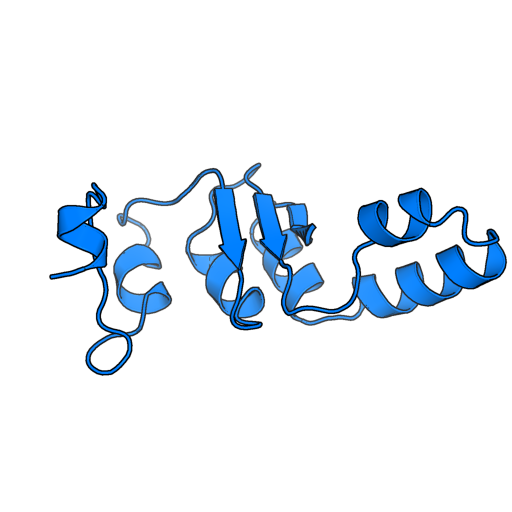N N . TRP A 1 99 ? 8.141 -1.643 -2.859 1.00 93.00 99 TRP A N 1
ATOM 730 C CA . TRP A 1 99 ? 7.126 -1.064 -3.743 1.00 93.00 99 TRP A CA 1
ATOM 731 C C . TRP A 1 99 ? 7.375 -1.532 -5.177 1.00 93.00 99 TRP A C 1
ATOM 733 O O . TRP A 1 99 ? 8.419 -1.212 -5.760 1.00 93.00 99 TRP A O 1
ATOM 743 N N . GLU A 1 100 ? 6.434 -2.310 -5.709 1.00 87.38 100 GLU A N 1
ATOM 744 C CA . GLU A 1 100 ? 6.518 -3.057 -6.971 1.00 87.38 100 GLU A CA 1
ATOM 745 C C . GLU A 1 100 ? 5.288 -2.897 -7.860 1.00 87.38 100 GLU A C 1
ATOM 747 O O . GLU A 1 100 ? 4.241 -2.427 -7.374 1.00 87.38 100 GLU A O 1
#

pLDDT: mean 91.73, std 6.24, range [76.0, 98.06]

Foldseek 3Di:
DVVVVVPDPDDDDVVVDDVLVQQLDPPHAADLEAEAEDPCLLSNLSRHAQAGEYEYPNDDQDLVNCVVVVDDPVVSVVVVVVQCVDSNCVSCVVSNYYYD